Protein AF-A0A183A0K1-F1 (afdb_monomer)

Solvent-accessible surface area (backbone atoms only — not comparable to full-atom values): 4625 Å² total; per-residue (Å²): 107,74,66,59,54,23,58,78,66,75,49,64,45,81,44,80,71,76,57,69,88,47,42,84,73,37,71,69,44,28,48,41,54,73,72,30,48,41,49,65,46,75,58,90,93,41,83,44,65,58,66,53,66,54,45,98,88,40,62,39,42,66,66,68,68,56,76,78,74,82,78,82,125

Foldseek 3Di:
DQLVVCLVVVAAAEDPDLPVVCCPVDPSSVCNSQARYFYWDDDPPDIDTDQCRNPDPGDGPCRRPDDDDPPPD

Structure (mmCIF, N/CA/C/O backbone):
data_AF-A0A183A0K1-F1
#
_entry.id   AF-A0A183A0K1-F1
#
loop_
_atom_site.group_PDB
_atom_site.id
_atom_site.type_symbol
_atom_site.label_atom_id
_atom_site.label_alt_id
_atom_site.label_comp_id
_atom_site.label_asym_id
_atom_site.label_entity_id
_atom_site.label_seq_id
_atom_site.pdbx_PDB_ins_code
_atom_site.Cartn_x
_atom_site.Cartn_y
_atom_site.Cartn_z
_atom_site.occupancy
_atom_site.B_iso_or_equiv
_atom_site.auth_seq_id
_atom_site.auth_comp_id
_atom_site.auth_asym_id
_atom_site.auth_atom_id
_atom_site.pdbx_PDB_model_num
ATOM 1 N N . MET A 1 1 ? 5.898 0.061 15.610 1.00 85.19 1 MET A N 1
ATOM 2 C CA . MET A 1 1 ? 5.736 -1.012 14.601 1.00 85.19 1 MET A CA 1
ATOM 3 C C . MET A 1 1 ? 5.032 -0.418 13.394 1.00 85.19 1 MET A C 1
ATOM 5 O O . MET A 1 1 ? 4.118 0.367 13.611 1.00 85.19 1 MET A O 1
ATOM 9 N N . ILE A 1 2 ? 5.450 -0.761 12.171 1.00 94.75 2 ILE A N 1
ATOM 10 C CA . ILE A 1 2 ? 4.979 -0.123 10.924 1.00 94.75 2 ILE A CA 1
ATOM 11 C C . ILE A 1 2 ? 3.450 -0.199 10.785 1.00 94.75 2 ILE A C 1
ATOM 13 O O . ILE A 1 2 ? 2.813 0.831 10.590 1.00 94.75 2 ILE A O 1
ATOM 17 N N . LEU A 1 3 ? 2.853 -1.379 11.002 1.00 95.44 3 LEU A N 1
ATOM 18 C CA . LEU A 1 3 ? 1.396 -1.555 10.923 1.00 95.44 3 LEU A CA 1
ATOM 19 C C . LEU A 1 3 ? 0.637 -0.656 11.904 1.00 95.44 3 LEU A C 1
ATOM 21 O O . LEU A 1 3 ? -0.328 -0.011 11.520 1.00 95.44 3 LEU A O 1
ATOM 25 N N . ARG A 1 4 ? 1.093 -0.559 13.160 1.00 95.56 4 ARG A N 1
ATOM 26 C CA . ARG A 1 4 ? 0.424 0.279 14.166 1.00 95.56 4 ARG A CA 1
ATOM 27 C C . ARG A 1 4 ? 0.458 1.761 13.802 1.00 95.56 4 ARG A C 1
ATOM 29 O O . ARG A 1 4 ? -0.548 2.438 13.946 1.00 95.56 4 ARG A O 1
ATOM 36 N N . PHE A 1 5 ? 1.576 2.235 13.258 1.00 96.56 5 PHE A N 1
ATOM 37 C CA . PHE A 1 5 ? 1.674 3.613 12.783 1.00 96.56 5 PHE A CA 1
ATOM 38 C C . PHE A 1 5 ? 0.713 3.886 11.614 1.00 96.56 5 PHE A C 1
ATOM 40 O O . PHE A 1 5 ? 0.083 4.941 11.573 1.00 96.56 5 PHE A O 1
ATOM 47 N N . ALA A 1 6 ? 0.562 2.929 10.691 1.00 95.94 6 ALA A N 1
ATOM 48 C CA . ALA A 1 6 ? -0.403 3.030 9.598 1.00 95.94 6 ALA A CA 1
ATOM 49 C C . ALA A 1 6 ? -1.854 3.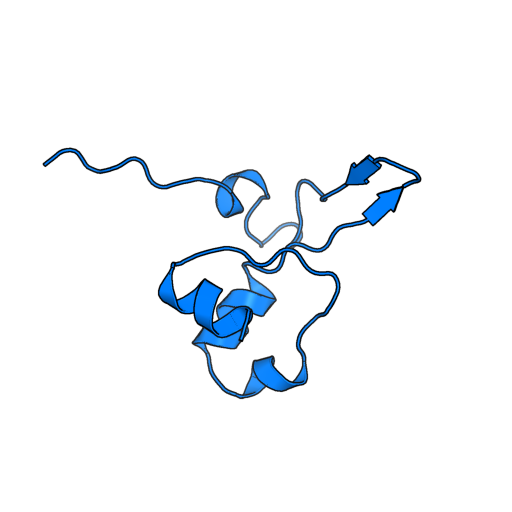047 10.107 1.00 95.94 6 ALA A C 1
ATOM 51 O O . ALA A 1 6 ? -2.639 3.868 9.642 1.00 95.94 6 ALA A O 1
ATOM 52 N N . VAL A 1 7 ? -2.192 2.217 11.102 1.00 95.44 7 VAL A N 1
ATOM 53 C CA . VAL A 1 7 ? -3.510 2.251 11.762 1.00 95.44 7 VAL A CA 1
ATOM 54 C C . VAL A 1 7 ? -3.780 3.634 12.365 1.00 95.44 7 VAL A C 1
ATOM 56 O O . VAL A 1 7 ? -4.790 4.251 12.042 1.00 95.44 7 VAL A O 1
ATOM 59 N N . GLU A 1 8 ? -2.865 4.143 13.194 1.00 95.81 8 GLU A N 1
ATOM 60 C CA . GLU A 1 8 ? -3.031 5.407 13.932 1.00 95.81 8 GLU A CA 1
ATOM 61 C C . GLU A 1 8 ? -3.190 6.629 13.016 1.00 95.81 8 GLU A C 1
ATOM 63 O O . GLU A 1 8 ? -3.909 7.567 13.351 1.00 95.81 8 GLU A O 1
ATOM 68 N N . ASN A 1 9 ? -2.534 6.617 11.854 1.00 93.94 9 ASN A N 1
ATOM 69 C CA . ASN A 1 9 ? -2.526 7.744 10.918 1.00 93.94 9 ASN A CA 1
ATOM 70 C C . ASN A 1 9 ? -3.439 7.531 9.707 1.00 93.94 9 ASN A C 1
ATOM 72 O O . ASN A 1 9 ? -3.417 8.335 8.777 1.00 93.94 9 ASN A O 1
ATOM 76 N N . ASN A 1 10 ? -4.211 6.442 9.691 1.00 92.06 10 ASN A N 1
ATOM 77 C CA . ASN A 1 10 ? -4.981 6.008 8.532 1.00 92.06 10 ASN A CA 1
ATOM 78 C C . ASN A 1 10 ? -4.148 5.971 7.228 1.00 92.06 10 ASN A C 1
ATOM 80 O O . ASN A 1 10 ? -4.599 6.396 6.166 1.00 92.06 10 ASN A O 1
ATOM 84 N N . GLY A 1 11 ? -2.903 5.507 7.334 1.00 93.88 11 GLY A N 1
ATOM 85 C CA . GLY A 1 11 ? -1.935 5.473 6.242 1.00 93.88 11 GLY A CA 1
ATOM 86 C C . GLY A 1 11 ? -1.924 4.152 5.474 1.00 93.88 11 GLY A C 1
ATOM 87 O O . GLY A 1 11 ? -2.626 3.199 5.818 1.00 93.88 11 GLY A O 1
ATOM 88 N N . VAL A 1 12 ? -1.070 4.104 4.453 1.00 95.44 12 VAL A N 1
ATOM 89 C CA . VAL A 1 12 ? -0.732 2.897 3.685 1.00 95.44 12 VAL A CA 1
ATOM 90 C C . VAL A 1 12 ? 0.656 2.389 4.066 1.00 95.44 12 VAL A C 1
ATOM 92 O O . VAL A 1 12 ? 1.515 3.159 4.502 1.00 95.44 12 VAL A O 1
ATOM 95 N N . VAL A 1 13 ? 0.893 1.092 3.884 1.00 96.88 13 VAL A N 1
ATOM 96 C CA . VAL A 1 13 ? 2.205 0.469 4.083 1.00 96.88 13 VAL A CA 1
ATOM 97 C C . VAL A 1 13 ? 2.749 0.038 2.734 1.00 96.88 13 VAL A C 1
ATOM 99 O O . VAL A 1 13 ? 2.106 -0.724 2.029 1.00 96.88 13 VAL A O 1
ATOM 102 N N . VAL A 1 14 ? 3.952 0.488 2.388 1.00 96.94 14 VAL A N 1
ATOM 103 C CA . VAL A 1 14 ? 4.659 0.035 1.186 1.00 96.94 14 VAL A CA 1
ATOM 104 C C . VAL A 1 14 ? 5.691 -1.004 1.607 1.00 96.94 14 VAL A C 1
ATOM 106 O O . VAL A 1 14 ? 6.674 -0.673 2.270 1.00 96.94 14 VAL A O 1
ATOM 109 N N . SER A 1 15 ? 5.444 -2.272 1.291 1.00 96.69 15 SER A N 1
ATOM 110 C CA . SER A 1 15 ? 6.303 -3.390 1.688 1.00 96.69 15 SER A CA 1
ATOM 111 C C . SER A 1 15 ? 5.959 -4.644 0.888 1.00 96.69 15 SER A C 1
ATOM 113 O O . SER A 1 15 ? 4.803 -4.868 0.547 1.00 96.69 15 SER A O 1
ATOM 115 N N . ASN A 1 16 ? 6.960 -5.494 0.656 1.00 96.12 16 ASN A N 1
ATOM 116 C CA . ASN A 1 16 ? 6.760 -6.842 0.112 1.00 96.12 16 ASN A CA 1
ATOM 117 C C . ASN A 1 16 ? 6.613 -7.909 1.208 1.00 96.12 16 ASN A C 1
ATOM 119 O O . ASN A 1 16 ? 6.399 -9.081 0.911 1.00 96.12 16 ASN A O 1
ATOM 123 N N . ASP A 1 17 ? 6.740 -7.521 2.479 1.00 95.88 17 ASP A N 1
ATOM 124 C CA . ASP A 1 17 ? 6.395 -8.386 3.605 1.00 95.88 17 ASP A CA 1
ATOM 125 C C . ASP A 1 17 ? 4.876 -8.384 3.815 1.00 95.88 17 ASP A C 1
ATOM 127 O O . ASP A 1 17 ? 4.261 -7.325 3.924 1.00 95.88 17 ASP A O 1
ATOM 131 N N . GLN A 1 18 ? 4.286 -9.576 3.897 1.00 92.31 18 GLN A N 1
ATOM 132 C CA . GLN A 1 18 ? 2.855 -9.775 4.122 1.00 92.31 18 GLN A CA 1
ATOM 133 C C . GLN A 1 18 ? 2.453 -9.747 5.601 1.00 92.31 18 GLN A C 1
ATOM 135 O O . GLN A 1 18 ? 1.272 -9.882 5.912 1.00 92.31 18 GLN A O 1
ATOM 140 N N . PHE A 1 19 ? 3.408 -9.628 6.529 1.00 94.31 19 PHE A N 1
ATOM 141 C CA . PHE A 1 19 ? 3.148 -9.469 7.961 1.00 94.31 19 PHE A CA 1
ATOM 142 C C . PHE A 1 19 ? 2.224 -10.545 8.563 1.00 94.31 19 PHE A C 1
ATOM 144 O O . PHE A 1 19 ? 1.473 -10.273 9.500 1.00 94.31 19 PHE A O 1
ATOM 151 N N . ARG A 1 20 ? 2.287 -11.785 8.055 1.00 91.38 20 ARG A N 1
ATOM 152 C CA . ARG A 1 20 ? 1.335 -12.873 8.374 1.00 91.38 20 ARG A CA 1
ATOM 153 C C . ARG A 1 20 ? 1.119 -13.092 9.874 1.00 91.38 20 ARG A C 1
ATOM 155 O O . ARG A 1 20 ? -0.000 -13.334 10.297 1.00 91.38 20 ARG A O 1
ATOM 162 N N . GLN A 1 21 ? 2.169 -12.936 10.680 1.00 92.25 21 GLN A N 1
ATOM 163 C CA . GLN A 1 21 ? 2.110 -13.070 12.141 1.00 92.25 21 GLN A CA 1
ATOM 164 C C . GLN A 1 21 ? 1.236 -12.024 12.852 1.00 92.25 21 GLN A C 1
ATOM 166 O O . GLN A 1 21 ? 0.826 -12.253 13.982 1.00 92.25 21 GLN A O 1
ATOM 171 N N . TYR A 1 22 ? 0.977 -10.877 12.220 1.00 92.81 22 TYR A N 1
ATOM 172 C CA . TYR A 1 22 ? 0.166 -9.796 12.783 1.00 92.81 22 TYR A CA 1
ATOM 173 C C . TYR A 1 22 ? -1.270 -9.804 12.263 1.00 92.81 22 TYR A C 1
ATOM 175 O O . TYR A 1 22 ? -2.122 -9.137 12.845 1.00 92.81 22 TYR A O 1
ATOM 183 N N . ARG A 1 23 ? -1.547 -10.567 11.198 1.00 89.69 23 ARG A N 1
ATOM 184 C CA . ARG A 1 23 ? -2.860 -10.610 10.548 1.00 89.69 23 ARG A CA 1
ATOM 185 C C . ARG A 1 23 ? -3.963 -11.119 11.476 1.00 89.69 23 ARG A C 1
ATOM 187 O O . ARG A 1 23 ? -5.068 -10.597 11.431 1.00 89.69 23 ARG A O 1
ATOM 194 N N . ASP A 1 24 ? -3.642 -12.076 12.345 1.00 89.38 24 ASP A N 1
ATOM 195 C CA . ASP A 1 24 ? -4.601 -12.680 13.281 1.00 89.38 24 ASP A CA 1
ATOM 196 C C . ASP A 1 24 ? -4.576 -12.033 14.680 1.00 89.38 24 ASP A C 1
ATOM 198 O O . ASP A 1 24 ? -5.271 -12.483 15.587 1.00 89.38 24 ASP A O 1
ATOM 202 N N . LEU A 1 25 ? -3.768 -10.983 14.884 1.00 90.06 25 LEU A N 1
ATOM 203 C CA . LEU A 1 25 ? -3.644 -10.317 16.189 1.00 90.06 25 LEU A CA 1
ATOM 204 C C . LEU A 1 25 ? -4.689 -9.222 16.424 1.00 90.06 25 LEU A C 1
ATOM 206 O O . LEU A 1 25 ? -4.893 -8.830 17.570 1.00 90.06 25 LEU A O 1
ATOM 210 N N . GLY A 1 26 ? -5.328 -8.717 15.369 1.00 89.38 26 GLY A N 1
ATOM 211 C CA . GLY A 1 26 ? -6.357 -7.687 15.475 1.00 89.38 26 GLY A CA 1
ATOM 212 C C . GLY A 1 26 ? -6.944 -7.317 14.118 1.00 89.38 26 GLY A C 1
ATOM 213 O O . GLY A 1 26 ? -6.235 -7.304 13.106 1.00 89.38 26 GLY A O 1
ATOM 214 N N . ASP A 1 27 ? -8.235 -6.987 14.106 1.00 93.56 27 ASP A N 1
ATOM 215 C CA . ASP A 1 27 ? -8.953 -6.611 12.887 1.00 93.56 27 ASP A CA 1
ATOM 216 C C . ASP A 1 27 ? -8.368 -5.337 12.254 1.00 93.56 27 ASP A C 1
ATOM 218 O O . ASP A 1 27 ? -8.328 -5.236 11.027 1.00 93.56 27 ASP A O 1
ATOM 222 N N . GLU A 1 28 ? -7.825 -4.402 13.051 1.00 95.06 28 GLU A N 1
ATOM 223 C CA . GLU A 1 28 ? -7.157 -3.211 12.512 1.00 95.06 28 GLU A CA 1
ATOM 224 C C . GLU A 1 28 ? -5.881 -3.534 11.720 1.00 95.06 28 GLU A C 1
ATOM 226 O O . GLU A 1 28 ? -5.585 -2.880 10.719 1.00 95.06 28 GLU A O 1
ATOM 231 N N . PHE A 1 29 ? -5.122 -4.554 12.133 1.00 95.44 29 PHE A N 1
ATOM 232 C CA . PHE A 1 29 ? -3.922 -4.972 11.4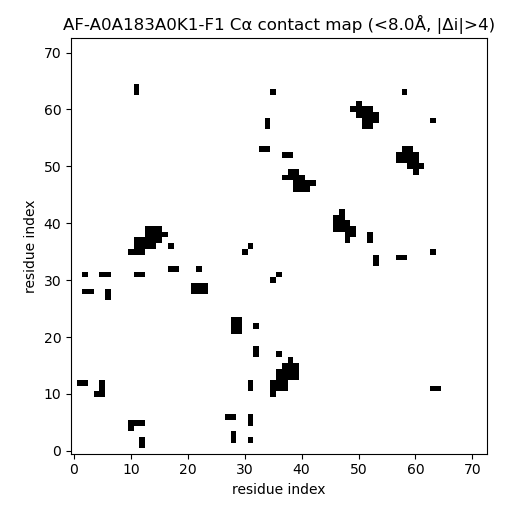09 1.00 95.44 29 PHE A CA 1
ATOM 233 C C . PHE A 1 29 ? -4.289 -5.763 10.167 1.00 95.44 29 PHE A C 1
ATOM 235 O O . PHE A 1 29 ? -3.652 -5.579 9.129 1.00 95.44 29 PHE A O 1
ATOM 242 N N . ARG A 1 30 ? -5.334 -6.594 10.253 1.00 95.06 30 ARG A N 1
ATOM 243 C CA . ARG A 1 30 ? -5.872 -7.295 9.090 1.00 95.06 30 ARG A CA 1
ATOM 244 C C . ARG A 1 30 ? -6.329 -6.317 8.015 1.00 95.06 30 ARG A C 1
ATOM 246 O O . ARG A 1 30 ? -5.987 -6.520 6.861 1.00 95.06 30 ARG A O 1
ATOM 253 N N . ASP A 1 31 ? -7.020 -5.241 8.384 1.00 94.31 31 ASP A N 1
ATOM 254 C CA . ASP A 1 31 ? -7.426 -4.204 7.431 1.00 94.31 31 ASP A CA 1
ATOM 255 C C . ASP A 1 31 ? -6.225 -3.544 6.731 1.00 94.31 31 ASP A C 1
ATOM 257 O O . ASP A 1 31 ? -6.222 -3.404 5.509 1.00 94.31 31 ASP A O 1
ATOM 261 N N . VAL A 1 32 ? -5.168 -3.187 7.473 1.00 95.44 32 VAL A N 1
ATOM 262 C CA . VAL A 1 32 ? -3.954 -2.631 6.850 1.00 95.44 32 VAL A CA 1
ATOM 263 C C . VAL A 1 32 ? -3.327 -3.627 5.874 1.00 95.44 32 VAL A C 1
ATOM 265 O O . VAL A 1 32 ? -2.933 -3.236 4.779 1.00 95.44 32 VAL A O 1
ATOM 268 N N . ILE A 1 33 ? -3.228 -4.900 6.256 1.00 94.81 33 ILE A N 1
ATOM 269 C CA . ILE A 1 33 ? -2.589 -5.941 5.441 1.00 94.81 33 ILE A CA 1
ATOM 270 C C . ILE A 1 33 ? -3.418 -6.261 4.192 1.00 94.81 33 ILE A C 1
ATOM 272 O O . ILE A 1 33 ? -2.855 -6.376 3.107 1.00 94.81 33 ILE A O 1
ATOM 276 N N . ASP A 1 34 ? -4.735 -6.390 4.332 1.00 92.38 34 ASP A N 1
ATOM 277 C CA . ASP A 1 34 ? -5.605 -6.853 3.253 1.00 92.38 34 ASP A CA 1
ATOM 278 C C . ASP A 1 34 ? -5.994 -5.711 2.290 1.00 92.38 34 ASP A C 1
ATOM 280 O O . ASP A 1 34 ? -6.198 -5.977 1.110 1.00 92.38 34 ASP A O 1
ATOM 284 N N . ASN A 1 35 ? -6.058 -4.453 2.758 1.00 93.44 35 ASN A N 1
ATOM 285 C CA . ASN A 1 35 ? -6.585 -3.324 1.971 1.00 93.44 35 ASN A CA 1
ATOM 286 C C . ASN A 1 35 ? -5.612 -2.146 1.779 1.00 93.44 35 ASN A C 1
ATOM 288 O O . ASN A 1 35 ? -5.916 -1.220 1.027 1.00 93.44 35 ASN A O 1
ATOM 292 N N . ARG A 1 36 ? -4.478 -2.101 2.496 1.00 94.75 36 ARG A N 1
ATOM 293 C CA . ARG A 1 36 ? -3.569 -0.931 2.507 1.00 94.75 36 ARG A CA 1
ATOM 294 C C . ARG A 1 36 ? -2.079 -1.282 2.444 1.00 94.75 36 ARG A C 1
ATOM 296 O O . ARG A 1 36 ? -1.236 -0.398 2.621 1.00 94.75 36 ARG A O 1
ATOM 303 N N . LEU A 1 37 ? -1.747 -2.545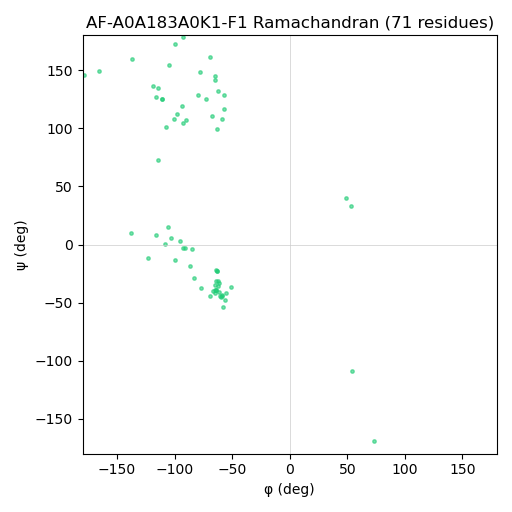 2.177 1.00 96.31 37 LEU A N 1
ATOM 304 C CA . LEU A 1 37 ? -0.389 -3.025 1.942 1.00 96.31 37 LEU A CA 1
ATOM 305 C C . LEU A 1 37 ? -0.071 -3.009 0.443 1.00 96.31 37 LEU A C 1
ATOM 307 O O . LEU A 1 37 ? -0.505 -3.873 -0.314 1.00 96.31 37 LEU A O 1
ATOM 311 N N . LEU A 1 38 ? 0.720 -2.031 0.020 1.00 96.81 38 LEU A N 1
ATOM 312 C CA . LEU A 1 38 ? 1.167 -1.875 -1.356 1.00 96.81 38 LEU A CA 1
ATOM 313 C C . LEU A 1 38 ? 2.479 -2.634 -1.566 1.00 96.81 38 LEU A C 1
ATOM 315 O O . LEU A 1 38 ? 3.548 -2.217 -1.106 1.00 96.81 38 LEU A O 1
ATOM 319 N N . GLN A 1 39 ? 2.384 -3.752 -2.278 1.00 95.94 39 GLN A N 1
ATOM 320 C CA . GLN A 1 39 ? 3.547 -4.492 -2.758 1.00 95.94 39 GLN A CA 1
ATOM 321 C C . GLN A 1 39 ? 4.144 -3.793 -3.984 1.00 95.94 39 GLN A C 1
ATOM 323 O O . GLN A 1 39 ? 3.435 -3.167 -4.772 1.00 95.94 39 GLN A O 1
ATOM 328 N N . TYR A 1 40 ? 5.456 -3.907 -4.151 1.00 96.81 40 TYR A N 1
ATOM 329 C CA . TYR A 1 40 ? 6.200 -3.249 -5.218 1.00 96.81 40 TYR A CA 1
ATOM 330 C C . TYR A 1 40 ? 7.237 -4.180 -5.847 1.00 96.81 40 TYR A C 1
ATOM 332 O O . TYR A 1 40 ? 7.701 -5.149 -5.248 1.00 96.81 40 TYR A O 1
ATOM 340 N N . THR A 1 41 ? 7.665 -3.849 -7.059 1.00 96.94 41 THR A N 1
ATOM 341 C CA . THR A 1 41 ? 8.792 -4.494 -7.738 1.00 96.94 41 THR A CA 1
ATOM 342 C C . THR A 1 41 ? 9.884 -3.470 -8.011 1.00 96.94 41 THR A C 1
ATOM 344 O O . THR A 1 41 ? 9.606 -2.362 -8.461 1.00 96.94 41 THR A O 1
ATOM 347 N N . MET A 1 42 ? 11.140 -3.847 -7.767 1.00 96.88 42 MET A N 1
ATOM 348 C CA . MET A 1 42 ? 12.302 -3.075 -8.210 1.00 96.88 42 MET A CA 1
ATOM 349 C C . MET A 1 42 ? 12.839 -3.676 -9.503 1.00 96.88 42 MET A C 1
ATOM 351 O O . MET A 1 42 ? 13.363 -4.789 -9.503 1.00 96.88 42 MET A O 1
ATOM 355 N N . ALA A 1 43 ? 12.721 -2.935 -10.600 1.00 95.62 43 ALA A N 1
ATOM 356 C CA . ALA A 1 43 ? 13.313 -3.280 -11.885 1.00 95.62 43 ALA A CA 1
ATOM 357 C C . ALA A 1 43 ? 14.499 -2.344 -12.137 1.00 95.62 43 ALA A C 1
ATOM 359 O O . ALA A 1 43 ? 14.315 -1.185 -12.503 1.00 95.62 43 ALA A O 1
ATOM 360 N N . LEU A 1 44 ? 15.722 -2.834 -11.911 1.00 94.62 44 LEU A N 1
ATOM 361 C CA . LEU A 1 44 ? 16.940 -2.013 -11.913 1.00 94.62 44 LEU A CA 1
ATOM 362 C C . LEU A 1 44 ? 16.805 -0.823 -10.944 1.00 94.62 44 LEU A C 1
ATOM 364 O O . LEU A 1 44 ? 16.799 -1.014 -9.732 1.00 94.62 44 LEU A O 1
ATOM 368 N N . ASN A 1 45 ? 16.679 0.391 -11.484 1.00 95.88 45 ASN A N 1
ATOM 369 C CA . ASN A 1 45 ? 16.558 1.635 -10.730 1.00 95.88 45 ASN A CA 1
ATOM 370 C C . ASN A 1 45 ? 15.129 2.204 -10.756 1.00 95.88 45 ASN A C 1
ATOM 372 O O . ASN A 1 45 ? 14.920 3.378 -10.453 1.00 95.88 45 ASN A O 1
ATOM 376 N N . THR A 1 46 ? 14.156 1.390 -11.164 1.00 96.38 46 THR A N 1
ATOM 377 C CA . THR A 1 46 ? 12.748 1.766 -11.270 1.00 96.38 46 THR A CA 1
ATOM 378 C C . THR A 1 46 ? 11.935 1.034 -10.214 1.00 96.38 46 THR A C 1
ATOM 380 O O . THR A 1 46 ? 11.952 -0.194 -10.135 1.00 96.38 46 THR A O 1
ATOM 383 N N . PHE A 1 47 ? 11.208 1.811 -9.418 1.00 96.88 47 PHE A N 1
ATOM 384 C CA . PHE A 1 47 ? 10.255 1.334 -8.426 1.00 96.88 47 PHE A CA 1
ATOM 385 C C . PHE A 1 47 ? 8.859 1.280 -9.057 1.00 96.88 47 PHE A C 1
ATOM 387 O O . PHE A 1 47 ? 8.353 2.302 -9.519 1.00 96.88 47 PHE A O 1
ATOM 394 N N . LEU A 1 48 ? 8.267 0.088 -9.111 1.00 96.38 48 LEU A N 1
ATOM 395 C CA . LEU A 1 48 ? 6.983 -0.179 -9.756 1.00 96.38 48 LEU A CA 1
ATOM 396 C C . LEU A 1 48 ? 5.962 -0.640 -8.716 1.00 96.38 48 LEU A C 1
ATOM 398 O O . LEU A 1 48 ? 6.207 -1.618 -8.010 1.00 96.38 48 LEU A O 1
ATOM 402 N N . ILE A 1 49 ? 4.808 0.022 -8.667 1.00 95.81 49 ILE A N 1
ATOM 403 C CA . ILE A 1 49 ? 3.616 -0.438 -7.946 1.00 95.81 49 ILE A CA 1
ATOM 404 C C . ILE A 1 49 ? 2.542 -0.732 -9.004 1.00 95.81 49 ILE A C 1
ATOM 406 O O . ILE A 1 49 ? 2.406 0.068 -9.929 1.00 95.81 49 ILE A O 1
ATOM 410 N N . PRO A 1 50 ? 1.821 -1.863 -8.924 1.00 94.00 50 PRO A N 1
ATOM 411 C CA . PRO A 1 50 ? 0.698 -2.135 -9.819 1.00 94.00 50 PRO A CA 1
ATOM 412 C C . PRO A 1 50 ? -0.447 -1.134 -9.607 1.00 94.00 50 PRO A C 1
ATOM 414 O O . PRO A 1 50 ? -0.730 -0.761 -8.470 1.00 94.00 50 PRO A O 1
ATOM 417 N N . ASP A 1 51 ? -1.142 -0.770 -10.686 1.00 91.38 51 ASP A N 1
ATOM 418 C CA . ASP A 1 51 ? -2.316 0.118 -10.623 1.00 91.38 51 ASP A CA 1
ATOM 419 C C . ASP A 1 51 ? -3.483 -0.513 -9.830 1.00 91.38 51 ASP A C 1
ATOM 421 O O . ASP A 1 51 ? -4.202 0.189 -9.117 1.00 91.38 51 ASP A O 1
ATOM 425 N N . ASP A 1 52 ? -3.597 -1.850 -9.874 1.00 93.25 52 ASP A N 1
ATOM 426 C CA . ASP A 1 52 ? -4.591 -2.654 -9.145 1.00 93.25 52 ASP A CA 1
ATOM 427 C C . ASP A 1 52 ? -3.921 -3.559 -8.084 1.00 93.25 52 ASP A C 1
ATOM 429 O O . ASP A 1 52 ? -3.834 -4.781 -8.260 1.00 93.25 52 ASP A O 1
ATOM 433 N N . PRO A 1 53 ? -3.421 -3.004 -6.964 1.00 93.19 53 PRO A N 1
ATOM 434 C CA . PRO A 1 53 ? -2.621 -3.747 -5.983 1.00 93.19 53 PRO A CA 1
ATOM 435 C C . PRO A 1 53 ? -3.372 -4.891 -5.287 1.00 93.19 53 PRO A C 1
ATOM 437 O O . PRO A 1 53 ? -2.742 -5.845 -4.827 1.00 93.19 53 PRO A O 1
ATOM 440 N N . PHE A 1 54 ? -4.704 -4.827 -5.24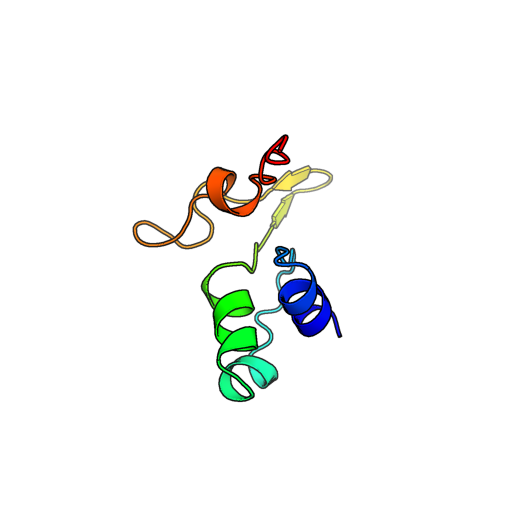9 1.00 92.31 54 PHE A N 1
ATOM 441 C CA . PHE A 1 54 ? -5.570 -5.797 -4.570 1.00 92.31 54 PHE A CA 1
ATOM 442 C C . PHE A 1 54 ? -6.500 -6.557 -5.535 1.00 92.31 54 PHE A C 1
ATOM 444 O O . PHE A 1 54 ? -7.372 -7.315 -5.105 1.00 92.31 54 PHE A O 1
ATOM 451 N N . GLY A 1 55 ? -6.309 -6.389 -6.848 1.00 89.94 55 GLY A N 1
ATOM 452 C CA . GLY A 1 55 ? -7.141 -7.006 -7.879 1.00 89.94 55 GLY A CA 1
ATOM 453 C C . GLY A 1 55 ? -8.544 -6.384 -8.024 1.00 89.94 55 GLY A C 1
ATOM 454 O O . GLY A 1 55 ? -8.825 -5.340 -7.443 1.00 8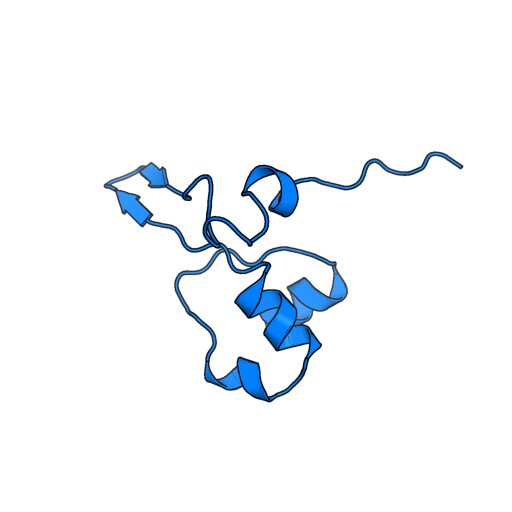9.94 55 GLY A O 1
ATOM 455 N N . PRO A 1 56 ? -9.457 -7.031 -8.780 1.00 87.69 56 PRO A N 1
ATOM 456 C CA . PRO A 1 56 ? -10.685 -6.399 -9.291 1.00 87.69 56 PRO A CA 1
ATOM 457 C C . PRO A 1 56 ? -11.698 -5.909 -8.248 1.00 87.69 56 PRO A C 1
ATOM 459 O O . PRO A 1 56 ? -12.542 -5.079 -8.567 1.00 87.69 56 PRO A O 1
ATOM 462 N N . ASN A 1 57 ? -11.668 -6.466 -7.036 1.00 87.75 57 ASN A N 1
ATOM 463 C CA . ASN A 1 57 ? -12.618 -6.140 -5.965 1.00 87.75 57 ASN A CA 1
ATOM 464 C C . ASN A 1 57 ? -11.982 -5.314 -4.840 1.00 87.75 57 ASN A C 1
ATOM 466 O O . ASN A 1 57 ? -12.645 -5.045 -3.839 1.00 87.75 57 ASN A O 1
ATOM 470 N N . GLY A 1 58 ? -10.695 -4.992 -4.957 1.00 88.69 58 GLY A N 1
ATOM 471 C CA . GLY A 1 58 ? -9.978 -4.212 -3.962 1.00 88.69 58 GLY A CA 1
ATOM 472 C C . GLY A 1 58 ? -9.855 -2.743 -4.365 1.00 88.69 58 GLY A C 1
ATOM 473 O O . GLY A 1 58 ? -10.224 -2.375 -5.480 1.00 88.69 58 GLY A O 1
ATOM 474 N N . PRO A 1 59 ? -9.351 -1.892 -3.458 1.00 92.19 59 PRO A N 1
ATOM 475 C CA . PRO A 1 59 ? -9.116 -0.493 -3.774 1.00 92.19 59 PRO A CA 1
ATOM 476 C C . PRO A 1 59 ? -8.028 -0.354 -4.846 1.00 92.19 59 PRO A C 1
ATOM 478 O O . PRO A 1 59 ? -7.027 -1.073 -4.851 1.00 92.19 59 PRO A O 1
ATOM 481 N N . SER A 1 60 ? -8.222 0.596 -5.751 1.00 93.50 60 SER A N 1
ATOM 482 C CA . SER A 1 60 ? -7.207 0.997 -6.726 1.00 93.50 60 SER A CA 1
ATOM 483 C C . SER A 1 60 ? -6.040 1.726 -6.052 1.00 93.50 60 SER A C 1
ATOM 485 O O . SER A 1 60 ? -6.169 2.267 -4.946 1.00 93.50 60 SER A O 1
ATOM 487 N N . LEU A 1 61 ? -4.894 1.799 -6.735 1.00 94.44 61 LEU A N 1
ATOM 488 C CA . LEU A 1 61 ? -3.733 2.547 -6.246 1.00 94.44 61 LEU A CA 1
ATOM 489 C C . LEU A 1 61 ? -4.072 4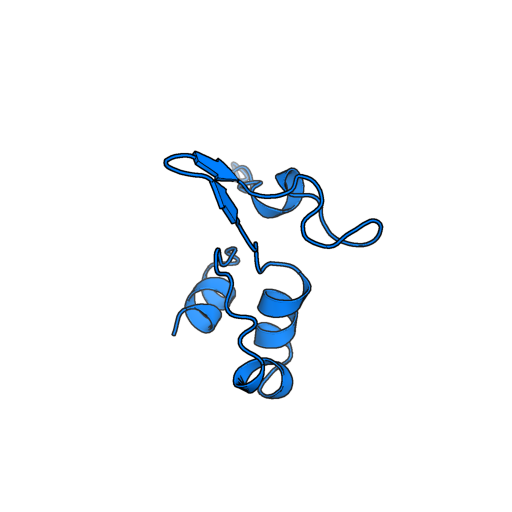.018 -5.948 1.00 94.44 61 LEU A C 1
ATOM 491 O O . LEU A 1 61 ? -3.676 4.553 -4.908 1.00 94.44 61 LEU A O 1
ATOM 495 N N . ASP A 1 62 ? -4.854 4.648 -6.825 1.00 93.50 62 ASP A N 1
ATOM 496 C CA . ASP A 1 62 ? -5.301 6.034 -6.674 1.00 93.50 62 ASP A CA 1
ATOM 497 C C . ASP A 1 62 ? -6.146 6.228 -5.413 1.00 93.50 62 ASP A C 1
ATOM 499 O O . ASP A 1 62 ? -5.975 7.213 -4.693 1.00 93.50 62 ASP A O 1
ATOM 503 N N . GLU A 1 63 ? -7.037 5.286 -5.101 1.00 91.88 63 GLU A N 1
ATOM 504 C CA . GLU A 1 63 ? -7.852 5.340 -3.886 1.00 91.88 63 GLU A CA 1
ATOM 505 C C . GLU A 1 63 ? -7.005 5.188 -2.623 1.00 91.88 63 GLU A C 1
ATOM 507 O O . GLU A 1 63 ? -7.229 5.920 -1.655 1.00 91.88 63 GLU A O 1
ATOM 512 N N . CYS A 1 64 ? -6.011 4.295 -2.642 1.00 92.56 64 CYS A N 1
ATOM 513 C CA . CYS A 1 64 ? -5.091 4.084 -1.526 1.00 92.56 64 CYS A CA 1
ATOM 514 C C . CYS A 1 64 ? -4.219 5.312 -1.236 1.00 92.56 64 CYS A C 1
ATOM 516 O O . CYS A 1 64 ? -3.957 5.625 -0.075 1.00 92.56 64 CYS A O 1
ATOM 518 N N . LEU A 1 65 ? -3.755 6.010 -2.276 1.00 93.19 65 LEU A N 1
ATOM 519 C CA . LEU A 1 65 ? -2.848 7.155 -2.144 1.00 93.19 65 LEU A CA 1
ATOM 520 C C . LEU A 1 65 ? -3.574 8.502 -2.030 1.00 93.19 65 LEU A C 1
ATOM 522 O O . LEU A 1 65 ? -2.937 9.544 -1.840 1.00 93.19 65 LEU A O 1
ATOM 526 N N . ARG A 1 66 ? -4.906 8.511 -2.120 1.00 92.06 66 ARG A N 1
ATOM 527 C CA . ARG A 1 66 ? -5.699 9.736 -2.047 1.00 92.06 66 ARG A CA 1
ATOM 528 C C . ARG A 1 66 ? -5.638 10.353 -0.653 1.00 92.06 66 ARG A C 1
ATOM 530 O O . ARG A 1 66 ? -6.270 9.885 0.291 1.00 92.06 66 ARG A O 1
ATOM 537 N N . ILE A 1 67 ? -4.975 11.501 -0.552 1.00 86.94 67 ILE A N 1
ATOM 538 C CA . ILE A 1 67 ? -4.991 12.316 0.664 1.00 86.94 67 ILE A CA 1
ATOM 539 C C . ILE A 1 67 ? -6.369 12.992 0.784 1.00 86.94 67 ILE A C 1
ATOM 541 O O . ILE A 1 67 ? -6.801 13.675 -0.155 1.00 86.94 67 ILE A O 1
ATOM 545 N N . PRO A 1 68 ? -7.086 12.834 1.913 1.00 77.19 68 PRO A N 1
ATOM 546 C CA . PRO A 1 68 ? -8.333 13.548 2.143 1.00 77.19 68 PRO A CA 1
ATOM 547 C C . PRO A 1 68 ? -8.092 15.054 2.048 1.00 77.19 68 PRO A C 1
ATOM 549 O O . PRO A 1 68 ? -7.193 15.591 2.697 1.00 77.19 68 PRO A O 1
ATOM 552 N N . LYS A 1 69 ? -8.900 15.759 1.248 1.00 74.25 69 LYS A N 1
ATOM 553 C CA . LYS A 1 69 ? -8.853 17.223 1.247 1.00 74.25 69 LYS A CA 1
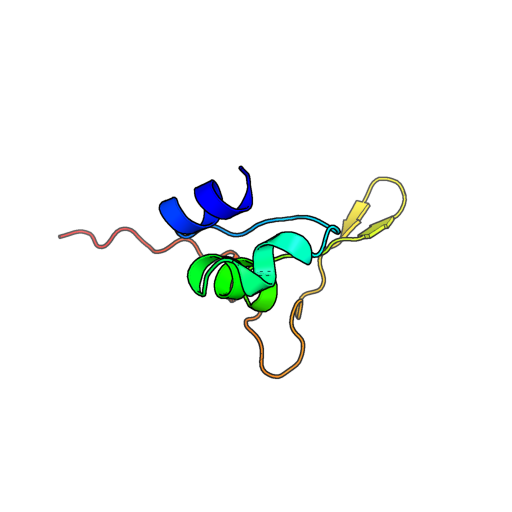ATOM 554 C C . LYS A 1 69 ? -9.236 17.697 2.651 1.00 74.25 69 LYS A C 1
ATOM 556 O O . LYS A 1 69 ? -10.246 17.210 3.167 1.00 74.25 69 LYS A O 1
ATOM 561 N N . PRO A 1 70 ? -8.482 18.623 3.268 1.00 69.19 70 PRO A N 1
ATOM 562 C CA . PRO A 1 70 ? -8.905 19.203 4.528 1.00 69.19 70 PRO A CA 1
ATOM 563 C C . PRO A 1 70 ? -10.278 19.832 4.299 1.00 69.19 70 PRO A C 1
ATOM 565 O O . PRO A 1 70 ? -10.438 20.722 3.463 1.00 69.19 70 PRO A O 1
ATOM 568 N N . THR A 1 71 ? -11.291 19.319 4.991 1.00 67.44 71 THR A N 1
ATOM 569 C CA . THR A 1 71 ? -12.600 19.960 5.057 1.00 67.44 71 THR A CA 1
ATOM 570 C C . THR A 1 71 ? -12.392 21.300 5.742 1.00 67.44 71 THR A C 1
ATOM 572 O O . THR A 1 71 ? -12.242 21.349 6.963 1.00 67.44 71 THR A O 1
ATOM 575 N N . VAL A 1 72 ? -12.315 22.368 4.946 1.00 60.59 72 VAL A N 1
ATOM 576 C CA . VAL A 1 72 ? -12.404 23.741 5.442 1.00 60.59 72 VAL A CA 1
ATOM 577 C C . VAL A 1 72 ? -13.760 23.836 6.137 1.00 60.59 72 VAL A C 1
ATOM 579 O O . VAL A 1 72 ? -14.796 23.719 5.482 1.00 60.59 72 VAL A O 1
ATOM 582 N N . LYS A 1 73 ? -13.732 23.906 7.468 1.00 50.28 73 LYS A N 1
ATOM 583 C CA . LYS A 1 73 ? -14.890 24.285 8.276 1.00 50.28 73 LYS A CA 1
ATOM 584 C C . LYS A 1 73 ? -15.088 25.789 8.195 1.00 50.28 73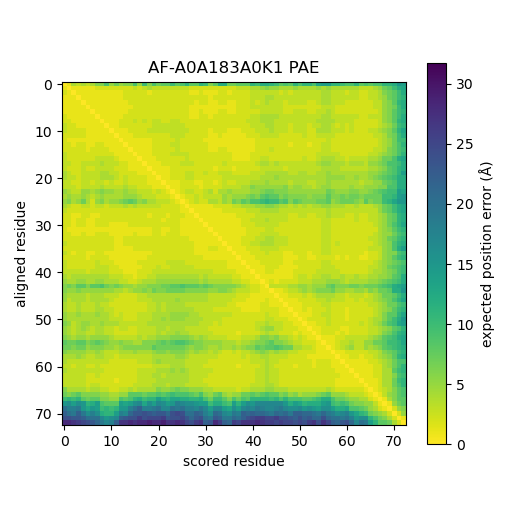 LYS A C 1
ATOM 586 O O . LYS A 1 73 ? -14.057 26.497 8.158 1.00 50.28 73 LYS A O 1
#

InterPro domains:
  IPR021869 Ribonuclease Zc3h12a-like, NYN domain [PF11977] (1-63)
  IPR051101 ZC3H12/N4BP1 Ribonuclease and Regulator [PTHR12876] (2-71)

Nearest 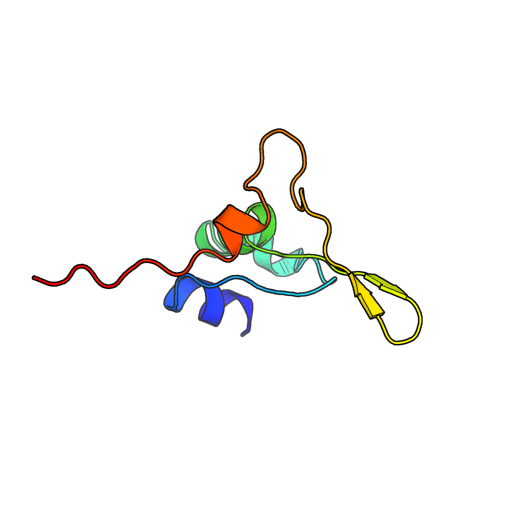PDB structures (foldseek):
  8wzc-assembly1_A  TM=9.236E-01  e=6.594E-07  Homo sapiens
  7ndi-assembly4_D  TM=9.171E-01  e=2.405E-06  Mus musculus
  3v34-assembly1_A  TM=9.107E-01  e=4.146E-06  Homo sapiens
  7ndk-assembly4_D  TM=9.333E-01  e=8.193E-06  Mus musculus
  7ndj-assembly2_B  TM=8.631E-01  e=6.679E-06  Mus musculus

Mean predicted aligned error: 4.29 Å

Radius of gyration: 13.44 Å; Cα contacts (8 Å, |Δi|>4): 83; chains: 1; bounding box: 32×37×28 Å

pLDDT: mean 91.47, std 8.33, range [50.28, 96.94]

Sequence (73 aa):
MILRFAVENNGVVVSNDQFRQYRDLGDEFRDVIDNRLLQYTMALNTFLIPDDPFGPNGPSLDECLRIPKPTVK

Organism: NCBI:txid27848

Secondary structure (DSSP, 8-state):
-HHHHHHHTT--EE-S---HHHHTS-HHHHHHHHHSEE--EEETTEEE--SSTT-TTSPPHHHHH-PPPP---